Protein AF-A0A2H6HCL7-F1 (afdb_monomer)

Secondary structure (DSSP, 8-state):
-EEEESTTTT--HHHHHHHHHHHHHHHHTT--EEEE-S-HHHHTTT-SEEEEEETTEEEEEEEHHHHHH-STT-EEEEEEE-GGGHHHHHHHHHH-TTEEEEEEETTEEEEEESS-HHHHHHHHHHHHHTT--EEEEEEEPPPHHHHHHHHHHHH--S--

Foldseek 3Di:
DEEEEQVCPPPDPVVLVVVLVVLVVCVVVVDDYHYDDPDLVSCVSNDQKDFDDDPNDTLDIDGPVCLQPVVAFKWKKKWFAPQVCQVVVQVVQVPDPQWDDWDDDRRIIITIGHDDVVVLVVVVVVCVVVVTGTPDIDTDGDRPVNSVCVSVVVVPPDDD

Solvent-accessible surface area (backbone atoms only — not comparable to full-atom values): 9472 Å² total; per-residue (Å²): 119,48,80,39,77,46,76,59,67,94,51,54,75,69,55,42,54,51,51,42,54,51,53,51,51,44,39,75,73,73,44,55,71,46,76,49,66,96,50,55,78,73,44,62,89,63,53,69,59,49,71,44,73,53,99,91,37,78,78,44,75,44,39,50,65,53,55,50,60,64,65,71,65,60,48,39,36,40,32,32,35,47,69,92,42,35,67,63,48,52,56,54,48,69,68,36,89,50,39,72,56,78,46,78,58,84,39,32,39,42,33,28,30,54,72,57,71,68,52,55,50,51,52,53,51,51,41,54,74,68,69,50,64,69,76,42,82,42,78,53,74,66,50,68,57,57,49,49,51,56,55,54,62,66,68,63,81,78,87,132

Mean predicted aligned error: 9.1 Å

Sequence (160 aa):
MFILDEPASGLNPRARVHLRELVAELNRMGRTIVISSHILSELEGMCSHLAVIDHGKVVVEGTVDELRNGAVGHRTVRVRVHETAVETTELWLRDQPEVGSVTVERDVCDFKFAGDDTVGAELLRRAIGADIPVFEWTLQGQSLESIFMSLTVGAGGDEL

Nearest PDB structures (foldseek):
  7lkp-assembly1_A  TM=8.491E-01  e=3.519E-08  Homo sapiens
  7osf-assembly1_B  TM=7.101E-01  e=6.644E-08  Stutzerimonas stutzeri ATCC 14405 = CCUG 16156
  7e7o-assembly1_A  TM=7.616E-01  e=1.594E-06  Homo sapiens
  7w02-assembly1_A  TM=6.121E-01  e=1.496E-06  Homo sapiens
  8ee6-assembly1_A  TM=4.999E-01  e=3.254E-07  Homo sapiens

Structure (mmCIF, N/CA/C/O backbone):
data_AF-A0A2H6HCL7-F1
#
_entry.id   AF-A0A2H6HCL7-F1
#
loop_
_atom_site.group_PDB
_atom_site.id
_atom_site.type_symbol
_atom_site.label_atom_id
_atom_site.label_alt_id
_atom_site.label_comp_id
_atom_site.label_asym_id
_atom_site.label_entity_id
_atom_site.label_seq_id
_atom_site.pdbx_PDB_ins_code
_atom_site.Cartn_x
_atom_site.Cartn_y
_atom_site.Cartn_z
_atom_site.occupancy
_atom_site.B_iso_or_equiv
_atom_site.auth_seq_id
_atom_site.auth_comp_id
_atom_site.auth_asym_id
_atom_site.auth_atom_id
_atom_site.pdbx_PDB_model_num
ATOM 1 N N . MET A 1 1 ? -18.232 -2.073 23.449 1.00 88.88 1 MET A N 1
ATOM 2 C CA . MET A 1 1 ? -17.715 -1.095 22.478 1.00 88.88 1 MET A CA 1
ATOM 3 C C . MET A 1 1 ? -16.640 -0.295 23.182 1.00 88.88 1 MET A C 1
ATOM 5 O O . MET A 1 1 ? -16.874 0.097 24.318 1.00 88.88 1 MET A O 1
ATOM 9 N N . PHE A 1 2 ? -15.480 -0.130 22.556 1.00 91.94 2 PHE A N 1
ATOM 10 C CA . PHE A 1 2 ? -14.385 0.700 23.060 1.00 91.94 2 PHE A CA 1
ATOM 11 C C . PHE A 1 2 ? -14.272 1.953 22.193 1.00 91.94 2 PHE A C 1
ATOM 13 O O . PHE A 1 2 ? -14.463 1.862 20.982 1.00 91.94 2 PHE A O 1
ATOM 20 N N . ILE A 1 3 ? -13.981 3.098 22.806 1.00 93.44 3 ILE A N 1
ATOM 21 C CA . ILE A 1 3 ? -13.694 4.356 22.111 1.00 93.44 3 ILE A CA 1
ATOM 22 C C . ILE A 1 3 ? -12.338 4.819 22.627 1.00 93.44 3 ILE A C 1
ATOM 24 O O . ILE A 1 3 ? -12.160 4.949 23.839 1.00 93.44 3 ILE A O 1
ATOM 28 N N . LEU A 1 4 ? -11.385 4.980 21.721 1.00 92.50 4 LEU A N 1
ATOM 29 C CA . LEU A 1 4 ? -10.011 5.341 22.020 1.00 92.50 4 LEU A CA 1
ATOM 30 C C . LEU A 1 4 ? -9.710 6.671 21.339 1.00 92.50 4 LEU A C 1
ATOM 32 O O . LEU A 1 4 ? -9.724 6.740 20.111 1.00 92.50 4 LEU A O 1
ATOM 36 N N . ASP A 1 5 ? -9.448 7.695 22.145 1.00 92.12 5 ASP A N 1
ATOM 37 C CA . ASP A 1 5 ? -9.077 9.011 21.641 1.00 92.12 5 ASP A CA 1
ATOM 38 C C . ASP A 1 5 ? -7.559 9.150 21.598 1.00 92.12 5 ASP A C 1
ATOM 40 O O . ASP A 1 5 ? -6.909 9.094 22.642 1.00 92.12 5 ASP A O 1
ATOM 44 N N . GLU A 1 6 ? -6.998 9.244 20.391 1.00 91.00 6 GLU A N 1
ATOM 45 C CA . GLU A 1 6 ? -5.557 9.396 20.148 1.00 91.00 6 GLU A CA 1
ATOM 46 C C . GLU A 1 6 ? -4.673 8.364 20.900 1.00 91.00 6 GLU A C 1
ATOM 48 O O . GLU A 1 6 ? -3.662 8.727 21.512 1.00 91.00 6 GLU A O 1
ATOM 53 N N . PRO A 1 7 ? -4.994 7.049 20.885 1.00 89.56 7 PRO A N 1
ATOM 54 C CA . PRO A 1 7 ? -4.347 6.067 21.766 1.00 89.56 7 PRO A CA 1
ATOM 55 C C . PRO A 1 7 ? -2.879 5.783 21.430 1.00 89.56 7 PRO A C 1
ATOM 57 O O . PRO A 1 7 ? -2.157 5.228 22.259 1.00 89.56 7 PRO A O 1
ATOM 60 N N . ALA A 1 8 ? -2.443 6.113 20.212 1.00 87.00 8 ALA A N 1
ATOM 61 C CA . ALA A 1 8 ? -1.063 5.953 19.764 1.00 87.00 8 ALA A CA 1
ATOM 62 C C . ALA A 1 8 ? -0.193 7.196 20.036 1.00 87.00 8 ALA A C 1
ATOM 64 O O . ALA A 1 8 ? 1.034 7.129 19.896 1.00 87.00 8 ALA A O 1
ATOM 65 N N . SER A 1 9 ? -0.799 8.303 20.482 1.00 87.75 9 SER A N 1
ATOM 66 C CA . SER A 1 9 ? -0.095 9.555 20.742 1.00 87.75 9 SER A CA 1
ATOM 67 C C . SER A 1 9 ? 0.956 9.389 21.842 1.00 87.75 9 SER A C 1
ATOM 69 O O . SER A 1 9 ? 0.707 8.831 22.911 1.00 87.75 9 SER A O 1
ATOM 71 N N . GLY A 1 10 ? 2.182 9.836 21.562 1.00 84.94 10 GLY A N 1
ATOM 72 C CA . GLY A 1 10 ? 3.315 9.711 22.483 1.00 84.94 10 GLY A CA 1
ATOM 73 C C . GLY A 1 10 ? 3.874 8.289 22.640 1.00 84.94 10 GLY A C 1
ATOM 74 O O . GLY A 1 10 ? 4.840 8.098 23.383 1.00 84.94 10 GLY A O 1
ATOM 75 N N . LEU A 1 11 ? 3.334 7.287 21.933 1.00 89.44 11 LEU A N 1
ATOM 76 C CA . LEU A 1 11 ? 3.876 5.932 21.957 1.00 89.44 11 LEU A CA 1
ATOM 77 C C . LEU A 1 11 ? 5.137 5.814 21.095 1.00 89.44 11 LEU A C 1
ATOM 79 O O . LEU A 1 11 ? 5.200 6.237 19.933 1.00 89.44 11 LEU A O 1
ATOM 83 N N . ASN A 1 12 ? 6.144 5.140 21.652 1.00 91.69 12 ASN A N 1
ATOM 84 C CA . ASN A 1 12 ? 7.301 4.696 20.882 1.00 91.69 12 ASN A CA 1
ATOM 85 C C . ASN A 1 12 ? 6.898 3.595 19.869 1.00 91.69 12 ASN A C 1
ATOM 87 O O . ASN A 1 12 ? 5.841 2.975 20.028 1.00 91.69 12 ASN A O 1
ATOM 91 N N . PRO A 1 13 ? 7.730 3.301 18.849 1.00 86.81 13 PRO A N 1
ATOM 92 C CA . PRO A 1 13 ? 7.375 2.346 17.794 1.00 86.81 13 PRO A CA 1
ATOM 93 C C . PRO A 1 13 ? 6.944 0.965 18.309 1.00 86.81 13 PRO A C 1
ATOM 95 O O . PRO A 1 13 ? 5.993 0.380 17.798 1.00 86.81 13 PRO A O 1
ATOM 98 N N . ARG A 1 14 ? 7.589 0.453 19.367 1.00 91.44 14 ARG A N 1
ATOM 99 C CA . ARG A 1 14 ? 7.268 -0.864 19.941 1.00 91.44 14 ARG A CA 1
ATOM 100 C C . ARG A 1 14 ? 5.901 -0.874 20.627 1.00 91.44 14 ARG A C 1
ATOM 102 O O . ARG A 1 14 ? 5.164 -1.847 20.501 1.00 91.44 14 ARG A O 1
ATOM 109 N N . ALA A 1 15 ? 5.557 0.198 21.337 1.00 91.38 15 ALA A N 1
ATOM 110 C CA . ALA A 1 15 ? 4.264 0.327 21.997 1.00 91.38 15 ALA A CA 1
ATOM 111 C C . ALA A 1 15 ? 3.108 0.457 20.989 1.00 91.38 15 ALA A C 1
ATOM 113 O O . ALA A 1 15 ? 2.048 -0.118 21.221 1.00 91.38 15 ALA A O 1
ATOM 114 N N . ARG A 1 16 ? 3.323 1.117 19.839 1.00 88.62 16 ARG A N 1
ATOM 115 C CA . ARG A 1 16 ? 2.321 1.170 18.755 1.00 88.62 16 ARG A CA 1
ATOM 116 C C . ARG A 1 16 ? 2.035 -0.206 18.159 1.00 88.62 16 ARG A C 1
ATOM 118 O O . ARG A 1 16 ? 0.876 -0.558 17.967 1.00 88.62 16 ARG A O 1
ATOM 125 N N . VAL A 1 17 ? 3.076 -1.014 17.932 1.00 89.12 17 VAL A N 1
ATOM 126 C CA . VAL A 1 17 ? 2.906 -2.404 17.470 1.00 89.12 17 VAL A CA 1
ATOM 127 C C . VAL A 1 17 ? 2.063 -3.204 18.463 1.00 89.12 17 VAL A C 1
ATOM 129 O O . VAL A 1 17 ? 1.125 -3.886 18.058 1.00 89.12 17 VAL A O 1
ATOM 132 N N . HIS A 1 18 ? 2.336 -3.064 19.761 1.00 91.44 18 HIS A N 1
ATOM 133 C CA . HIS A 1 18 ?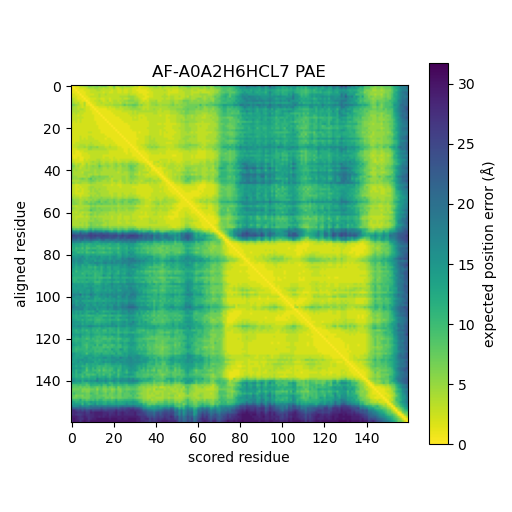 1.568 -3.762 20.789 1.00 91.44 18 HIS A CA 1
ATOM 134 C C . HIS A 1 18 ? 0.107 -3.290 20.869 1.00 91.44 18 HIS A C 1
ATOM 136 O O . HIS A 1 18 ? -0.805 -4.106 20.991 1.00 91.44 18 HIS A O 1
ATOM 142 N N . LEU A 1 19 ? -0.138 -1.981 20.739 1.00 91.44 19 LEU A N 1
ATOM 143 C CA . LEU A 1 19 ? -1.491 -1.430 20.659 1.00 91.44 19 LEU A CA 1
ATOM 144 C C . LEU A 1 19 ? -2.264 -2.023 19.470 1.00 91.44 19 LEU A C 1
ATOM 146 O O . LEU A 1 19 ? -3.416 -2.424 19.630 1.00 91.44 19 LEU A O 1
ATOM 150 N N . ARG A 1 20 ? -1.628 -2.136 18.297 1.00 89.75 20 ARG A N 1
ATOM 151 C CA . ARG A 1 20 ? -2.227 -2.776 17.116 1.00 89.75 20 ARG A CA 1
ATOM 152 C C . ARG A 1 20 ? -2.605 -4.231 17.378 1.00 89.75 20 ARG A C 1
ATOM 154 O O . ARG A 1 20 ? -3.701 -4.647 17.012 1.00 89.75 20 ARG A O 1
ATOM 161 N N . GLU A 1 21 ? -1.720 -5.001 18.003 1.00 91.88 21 GLU A N 1
ATOM 162 C CA . GLU A 1 21 ? -1.991 -6.400 18.357 1.00 91.88 21 GLU A CA 1
ATOM 163 C C . GLU A 1 21 ? -3.193 -6.521 19.301 1.00 91.88 21 GLU A C 1
ATOM 165 O O . GLU A 1 21 ? -4.076 -7.346 19.061 1.00 91.88 21 GLU A O 1
ATOM 170 N N . LEU A 1 22 ? -3.267 -5.653 20.314 1.00 92.38 22 LEU A N 1
ATOM 171 C CA . LEU A 1 22 ? -4.373 -5.612 21.268 1.00 92.38 22 LEU A CA 1
ATOM 172 C C . LEU A 1 22 ? -5.703 -5.274 20.580 1.00 92.38 22 LEU A C 1
ATOM 174 O O . LEU A 1 22 ? -6.711 -5.942 20.807 1.00 92.38 22 LEU A O 1
ATOM 178 N N . VAL A 1 23 ? -5.715 -4.256 19.714 1.00 92.12 23 VAL A N 1
ATOM 179 C CA . VAL A 1 23 ? -6.905 -3.869 18.939 1.00 92.12 23 VAL A CA 1
ATOM 180 C C . VAL A 1 23 ? -7.364 -5.021 18.043 1.00 92.12 23 VAL A C 1
ATOM 182 O O . VAL A 1 23 ? -8.554 -5.342 18.022 1.00 92.12 23 VAL A O 1
ATOM 185 N N . ALA A 1 24 ? -6.433 -5.694 17.363 1.00 90.31 24 ALA A N 1
ATOM 186 C CA . ALA A 1 24 ? -6.739 -6.851 16.528 1.00 90.31 24 ALA A CA 1
ATOM 187 C C . ALA A 1 24 ? -7.305 -8.026 17.346 1.00 90.31 24 ALA A C 1
ATOM 189 O O . ALA A 1 24 ? -8.250 -8.687 16.915 1.00 90.31 24 ALA A O 1
ATOM 190 N N . GLU A 1 25 ? -6.767 -8.291 18.538 1.00 93.12 25 GLU A N 1
ATOM 191 C CA . GLU A 1 25 ? -7.277 -9.335 19.429 1.00 93.12 25 GLU A CA 1
ATOM 192 C C . GLU A 1 25 ? -8.692 -9.029 19.927 1.00 93.12 25 GLU A C 1
ATOM 194 O O . GLU A 1 25 ? -9.581 -9.874 19.810 1.00 93.12 25 GLU A O 1
ATOM 199 N N . LEU A 1 26 ? -8.932 -7.804 20.395 1.00 92.25 26 LEU A N 1
ATOM 200 C CA . LEU A 1 26 ? -10.257 -7.359 20.822 1.00 92.25 26 LEU A CA 1
ATOM 201 C C . LEU A 1 26 ? -11.275 -7.457 19.677 1.00 92.25 26 LEU A C 1
ATOM 203 O O . LEU A 1 26 ? -12.402 -7.910 19.895 1.00 92.25 26 LEU A O 1
ATOM 207 N N . ASN A 1 27 ? -10.879 -7.091 18.456 1.00 91.44 27 ASN A N 1
ATOM 208 C CA . ASN A 1 27 ? -11.724 -7.235 17.275 1.00 91.44 27 ASN A CA 1
ATOM 209 C C . ASN A 1 27 ? -12.078 -8.711 17.005 1.00 91.44 27 ASN A C 1
ATOM 211 O O . ASN A 1 27 ? -13.258 -9.026 16.854 1.00 91.44 27 ASN A O 1
ATOM 215 N N . ARG A 1 28 ? -11.098 -9.631 17.062 1.00 92.94 28 ARG A N 1
ATOM 216 C CA . ARG A 1 28 ? -11.329 -11.088 16.927 1.00 92.94 28 ARG A CA 1
ATOM 217 C C . ARG A 1 28 ? -12.272 -11.653 17.991 1.00 92.94 28 ARG A C 1
ATOM 219 O O . ARG A 1 28 ? -12.971 -12.625 17.728 1.00 92.94 28 ARG A O 1
ATOM 226 N N . MET A 1 29 ? -12.329 -11.042 19.173 1.00 95.38 29 MET A N 1
ATOM 227 C CA . MET A 1 29 ? -13.291 -11.384 20.229 1.00 95.38 29 MET A CA 1
ATOM 228 C C . MET A 1 29 ? -14.700 -10.802 19.986 1.00 95.38 29 MET A C 1
ATOM 230 O O . MET A 1 29 ? -15.553 -10.864 20.874 1.00 95.38 29 MET A O 1
ATOM 234 N N . GLY A 1 30 ? -14.954 -10.197 18.822 1.00 94.25 30 GLY A N 1
ATOM 235 C CA . GLY A 1 30 ? -16.237 -9.594 18.458 1.00 94.25 30 GLY A CA 1
ATOM 236 C C . GLY A 1 30 ? -16.474 -8.217 19.080 1.00 94.25 30 GLY A C 1
ATOM 237 O O . GLY A 1 30 ? -17.623 -7.802 19.242 1.00 94.25 30 GLY A O 1
ATOM 238 N N . ARG A 1 31 ? -15.418 -7.500 19.493 1.00 95.12 31 ARG A N 1
ATOM 239 C CA . ARG A 1 31 ? -15.552 -6.148 20.057 1.00 95.12 31 ARG A CA 1
ATOM 240 C C . ARG A 1 31 ? -15.460 -5.089 18.962 1.00 95.12 31 ARG A C 1
ATOM 242 O O . ARG A 1 31 ? -14.476 -5.018 18.235 1.00 95.12 31 ARG A O 1
ATOM 249 N N . THR A 1 32 ? -16.446 -4.195 18.921 1.00 93.94 32 THR A N 1
ATOM 250 C CA . THR A 1 32 ? -16.364 -2.942 18.155 1.00 93.94 32 THR A CA 1
ATOM 251 C C . THR A 1 32 ? -15.475 -1.938 18.881 1.00 93.94 32 THR A C 1
ATOM 253 O O . THR A 1 32 ? -15.667 -1.692 20.081 1.00 93.94 32 THR A O 1
ATOM 256 N N . ILE A 1 33 ? -14.526 -1.360 18.150 1.00 94.25 33 ILE A N 1
ATOM 257 C CA . ILE A 1 33 ? -13.527 -0.410 18.642 1.00 94.25 33 ILE A CA 1
ATOM 258 C C . ILE A 1 33 ? -13.550 0.789 17.694 1.00 94.25 33 ILE A C 1
ATOM 260 O O . ILE A 1 33 ? -13.446 0.608 16.484 1.00 94.25 33 ILE A O 1
ATOM 264 N N . VAL A 1 34 ? -13.707 1.989 18.242 1.00 93.81 34 VAL A N 1
ATOM 265 C CA . VAL A 1 34 ? -13.607 3.258 17.513 1.00 93.81 34 VAL A CA 1
ATOM 266 C C . VAL A 1 34 ? -12.317 3.933 17.946 1.00 93.81 34 VAL A C 1
ATOM 268 O O . VAL A 1 34 ? -12.069 4.049 19.146 1.00 93.81 34 VAL A O 1
ATOM 271 N N . ILE A 1 35 ? -11.497 4.341 16.982 1.00 92.62 35 ILE A N 1
ATOM 272 C CA . ILE A 1 35 ? -10.212 5.001 17.218 1.00 92.62 35 ILE A CA 1
ATOM 273 C C . ILE A 1 35 ? -10.231 6.332 16.473 1.00 92.62 35 ILE A C 1
ATOM 275 O O . ILE A 1 35 ? -10.454 6.333 15.264 1.00 92.62 35 ILE A O 1
ATOM 279 N N . SER A 1 36 ? -10.000 7.441 17.175 1.00 91.50 36 SER A N 1
ATOM 280 C CA . SER A 1 36 ? -9.641 8.719 16.549 1.00 91.50 36 SER A CA 1
ATOM 281 C C . SER A 1 36 ? -8.122 8.854 16.497 1.00 91.50 36 SER A C 1
ATOM 283 O O . SER A 1 36 ? -7.419 8.541 17.458 1.00 91.50 36 SER A O 1
ATOM 285 N N . SER A 1 37 ? -7.624 9.297 15.347 1.00 88.81 37 SER A N 1
ATOM 286 C CA . SER A 1 37 ? -6.246 9.739 15.155 1.00 88.81 37 SER A CA 1
ATOM 287 C C . SER A 1 37 ? -6.227 10.786 14.047 1.00 88.81 37 SER A C 1
ATOM 289 O O . SER A 1 37 ? -6.953 10.666 13.058 1.00 88.81 37 SER A O 1
ATOM 291 N N . HIS A 1 38 ? -5.380 11.794 14.199 1.00 85.25 38 HIS A N 1
ATOM 292 C CA . HIS A 1 38 ? -5.0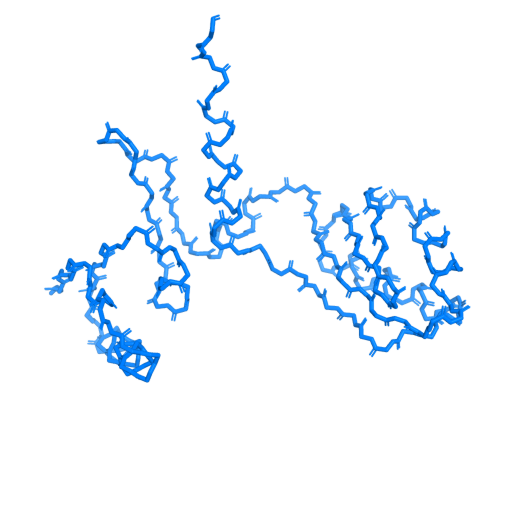28 12.738 13.137 1.00 85.25 38 HIS A CA 1
ATOM 293 C C . HIS A 1 38 ? -3.880 12.228 12.244 1.00 85.25 38 HIS A C 1
ATOM 295 O O . HIS A 1 38 ? -3.504 12.896 11.280 1.00 85.25 38 HIS A O 1
ATOM 301 N N . ILE A 1 39 ? -3.314 11.054 12.545 1.00 81.44 39 ILE A N 1
ATOM 302 C CA . ILE A 1 39 ? -2.201 10.438 11.819 1.00 81.44 39 ILE A CA 1
ATOM 303 C C . ILE A 1 39 ? -2.694 9.145 11.158 1.00 81.44 39 ILE A C 1
ATOM 305 O O . ILE A 1 39 ? -2.732 8.080 11.772 1.00 81.44 39 ILE A O 1
ATOM 309 N N . LEU A 1 40 ? -3.042 9.218 9.871 1.00 79.00 40 LEU A N 1
ATOM 310 C CA . LEU A 1 40 ? -3.602 8.080 9.124 1.00 79.00 40 LEU A CA 1
ATOM 311 C C . LEU A 1 40 ? -2.691 6.839 9.120 1.00 79.00 40 LEU A C 1
ATOM 313 O O . LEU A 1 40 ? -3.195 5.720 9.208 1.00 79.00 40 LEU A O 1
ATOM 317 N N . SER A 1 41 ? -1.370 7.027 9.129 1.00 75.88 41 SER A N 1
ATOM 318 C CA . SER A 1 41 ? -0.398 5.921 9.103 1.00 75.88 41 SER A CA 1
ATOM 319 C C . SER A 1 41 ? -0.423 5.087 10.379 1.00 75.88 41 SER A C 1
ATOM 321 O O . SER A 1 41 ? 0.021 3.942 10.381 1.00 75.88 41 SER A O 1
ATOM 323 N N . GLU A 1 42 ? -0.979 5.625 11.467 1.00 77.81 42 GLU A N 1
ATOM 324 C CA . GLU A 1 42 ? -1.225 4.872 12.696 1.00 77.81 42 GLU A CA 1
ATOM 325 C C . GLU A 1 42 ? -2.468 3.990 12.590 1.00 77.81 42 GLU A C 1
ATOM 327 O O . GLU A 1 42 ? -2.525 2.931 13.210 1.00 77.81 42 GLU A O 1
ATOM 332 N N . LEU A 1 43 ? -3.456 4.407 11.795 1.00 81.38 43 LEU A N 1
ATOM 333 C CA . LEU A 1 43 ? -4.674 3.639 11.538 1.00 81.38 43 LEU A CA 1
ATOM 334 C C . LEU A 1 43 ? -4.446 2.546 10.486 1.00 81.38 43 LEU A C 1
ATOM 336 O O . LEU A 1 43 ? -5.176 1.547 10.443 1.00 81.38 43 LEU A O 1
ATOM 340 N N . GLU A 1 44 ? -3.420 2.708 9.651 1.00 76.12 44 GLU A N 1
ATOM 341 C CA . GLU A 1 44 ? -3.072 1.762 8.603 1.00 76.12 44 GLU A CA 1
ATOM 342 C C . GLU A 1 44 ? -2.702 0.386 9.195 1.00 76.12 44 GLU A C 1
ATOM 344 O O . GLU A 1 44 ? -1.727 0.197 9.923 1.00 76.12 44 GLU A O 1
ATOM 349 N N . GLY A 1 45 ? -3.537 -0.616 8.907 1.00 77.06 45 GLY A N 1
ATOM 350 C CA . GLY A 1 45 ? -3.400 -1.969 9.454 1.00 77.06 45 GLY A CA 1
ATOM 351 C C . GLY A 1 45 ? -3.999 -2.180 10.853 1.00 77.06 45 GLY A C 1
ATOM 352 O O . GLY A 1 45 ? -3.852 -3.274 11.397 1.00 77.06 45 GLY A O 1
ATOM 353 N N . MET A 1 46 ? -4.673 -1.179 11.430 1.00 83.00 46 MET A N 1
ATOM 354 C CA . MET A 1 46 ? -5.475 -1.305 12.661 1.00 83.00 46 MET A CA 1
ATOM 355 C C . MET A 1 46 ? -6.985 -1.268 12.393 1.00 83.00 46 MET A C 1
ATOM 357 O O . MET A 1 46 ? -7.761 -1.848 13.155 1.00 83.00 46 MET A O 1
ATOM 361 N N . CYS A 1 47 ? -7.403 -0.592 11.323 1.00 86.62 47 CYS A N 1
ATOM 362 C CA . CYS A 1 47 ? -8.805 -0.316 11.027 1.00 86.62 47 CYS A CA 1
ATOM 363 C C . CYS A 1 47 ? -9.331 -1.169 9.866 1.00 86.62 47 CYS A C 1
ATOM 365 O O . CYS A 1 47 ? -8.630 -1.406 8.888 1.00 86.62 47 CYS A O 1
ATOM 367 N N . SER A 1 48 ? -10.592 -1.602 9.961 1.00 88.81 48 SER A N 1
ATOM 368 C CA . SER A 1 48 ? -11.330 -2.214 8.844 1.00 88.81 48 SER A CA 1
ATOM 369 C C . SER A 1 48 ? -12.173 -1.197 8.071 1.00 88.81 48 SER A C 1
ATOM 371 O O . SER A 1 48 ? -12.411 -1.366 6.879 1.00 88.81 48 SER A O 1
ATOM 373 N N . HIS A 1 49 ? -12.605 -0.137 8.755 1.00 90.69 49 HIS A N 1
ATOM 374 C CA . HIS A 1 49 ? -13.383 0.973 8.217 1.00 90.69 49 HIS A CA 1
ATOM 375 C C . HIS A 1 49 ? -12.718 2.283 8.620 1.00 90.69 49 HIS A C 1
ATOM 377 O O . HIS A 1 49 ? -12.133 2.373 9.702 1.00 90.69 49 HIS A O 1
ATOM 383 N N . LEU A 1 50 ? -12.828 3.284 7.758 1.00 89.06 50 LEU A N 1
ATOM 384 C CA . LEU A 1 50 ? -12.299 4.621 7.971 1.00 89.06 50 LEU A CA 1
ATOM 385 C C . LEU A 1 50 ? -13.413 5.634 7.708 1.00 89.06 50 LEU A C 1
ATOM 387 O O . LEU A 1 50 ? -14.173 5.491 6.753 1.00 89.06 50 LEU A O 1
ATOM 391 N N . ALA A 1 51 ? -13.477 6.660 8.550 1.00 89.38 51 ALA A N 1
ATOM 392 C CA . ALA A 1 51 ? -14.274 7.851 8.312 1.00 89.38 51 ALA A CA 1
ATOM 393 C C . ALA A 1 51 ? -13.383 9.078 8.513 1.00 89.38 51 ALA A C 1
ATOM 395 O O . ALA A 1 51 ? -12.683 9.182 9.521 1.00 89.38 51 ALA A O 1
ATOM 396 N N . VAL A 1 52 ? -13.405 9.992 7.551 1.00 85.94 52 VAL A N 1
ATOM 397 C CA . VAL A 1 52 ? -12.682 11.261 7.601 1.00 85.94 52 VAL A CA 1
ATOM 398 C C . VAL A 1 52 ? -13.686 12.357 7.908 1.00 85.94 52 VAL A C 1
ATOM 400 O O . VAL A 1 52 ? -14.698 12.493 7.217 1.00 85.94 52 VAL A O 1
ATOM 403 N N . ILE A 1 53 ? -13.393 13.140 8.941 1.00 87.88 53 ILE A N 1
ATOM 404 C CA . ILE A 1 53 ? -14.220 14.266 9.364 1.00 87.88 53 ILE A CA 1
ATOM 405 C C . ILE A 1 53 ? -13.452 15.553 9.090 1.00 87.88 53 ILE A C 1
ATOM 407 O O . ILE A 1 53 ? -12.333 15.713 9.570 1.00 87.88 53 ILE A O 1
ATOM 411 N N . ASP A 1 54 ? -14.081 16.471 8.364 1.00 83.00 54 ASP A N 1
ATOM 412 C CA . ASP A 1 54 ? -13.576 17.818 8.119 1.00 83.00 54 ASP A CA 1
ATOM 413 C C . ASP A 1 54 ? -14.677 18.848 8.408 1.00 83.00 54 ASP A C 1
ATOM 415 O O . ASP A 1 54 ? -15.851 18.624 8.105 1.00 83.00 54 ASP A O 1
ATOM 419 N N . HIS A 1 55 ? -14.327 19.941 9.090 1.00 88.69 55 HIS A N 1
ATOM 420 C CA . HIS A 1 55 ? -15.267 20.977 9.548 1.00 88.69 55 HIS A CA 1
ATOM 421 C C . HIS A 1 55 ? -16.580 20.441 10.173 1.00 88.69 55 HIS A C 1
ATOM 423 O O . HIS A 1 55 ? -17.666 20.995 9.983 1.00 88.69 55 HIS A O 1
ATOM 429 N N . GLY A 1 56 ? -16.492 19.346 10.939 1.00 88.88 56 GLY A N 1
ATOM 430 C CA . GLY A 1 56 ? -17.636 18.721 11.616 1.00 88.88 56 GLY A CA 1
ATOM 431 C C . GLY A 1 56 ? -18.560 17.896 10.710 1.00 88.88 56 GLY A C 1
ATOM 432 O O . GLY A 1 56 ? -19.648 17.519 11.145 1.00 88.88 56 GLY A O 1
ATOM 433 N N . LYS A 1 57 ? -18.154 17.605 9.470 1.00 87.44 57 LYS A N 1
ATOM 434 C CA . LYS A 1 57 ? -18.887 16.763 8.517 1.00 87.44 57 LYS A CA 1
ATOM 435 C C . LYS A 1 57 ? -18.038 15.567 8.102 1.00 87.44 57 LYS A C 1
ATOM 437 O O . LYS A 1 57 ? -16.830 15.689 7.939 1.00 87.44 57 LYS A O 1
ATOM 442 N N . VAL A 1 58 ? -18.678 14.416 7.907 1.00 89.12 58 VAL A N 1
ATOM 443 C CA . VAL A 1 58 ? -18.020 13.257 7.291 1.00 89.12 58 VAL A CA 1
ATOM 444 C C . VAL A 1 58 ? -17.842 13.560 5.806 1.00 89.12 58 VAL A C 1
ATOM 446 O O . VAL A 1 58 ? -18.827 13.770 5.101 1.00 89.12 58 VAL A O 1
ATOM 449 N N . VAL A 1 59 ? -16.592 13.621 5.351 1.00 85.94 59 VAL A N 1
ATOM 450 C CA . VAL A 1 59 ? -16.248 13.869 3.941 1.00 85.94 59 VAL A CA 1
ATOM 451 C C . VAL A 1 59 ? -15.972 12.575 3.181 1.00 85.94 59 VAL A C 1
ATOM 453 O O . VAL A 1 59 ? -16.149 12.523 1.969 1.00 85.94 59 VAL A O 1
ATOM 456 N N . VAL A 1 60 ? -15.560 11.523 3.891 1.00 82.62 60 VAL A N 1
ATOM 457 C CA . VAL A 1 60 ? -15.241 10.205 3.330 1.00 82.62 60 VAL A CA 1
ATOM 458 C C . VAL A 1 60 ? -15.600 9.148 4.364 1.00 82.62 60 VAL A C 1
ATOM 460 O O . VAL A 1 60 ? -15.218 9.289 5.523 1.00 82.62 60 VAL A O 1
ATOM 463 N N . GLU A 1 61 ? -16.281 8.080 3.957 1.00 88.50 61 GLU A N 1
ATOM 464 C CA . GLU A 1 61 ? -16.466 6.882 4.778 1.00 88.50 61 GLU A CA 1
ATOM 465 C C . GLU A 1 61 ? -16.453 5.618 3.918 1.00 88.50 61 GLU A C 1
ATOM 467 O O . GLU A 1 61 ? -16.873 5.642 2.761 1.00 88.50 61 GLU A O 1
ATOM 472 N N . GLY A 1 62 ? -15.964 4.516 4.479 1.00 87.94 62 GLY A N 1
ATOM 473 C CA . GLY A 1 62 ? -15.973 3.216 3.815 1.00 87.94 62 GLY A CA 1
ATOM 474 C C . GLY A 1 62 ? -15.017 2.224 4.459 1.00 87.94 62 GLY A C 1
ATOM 475 O O . GLY A 1 62 ? -14.343 2.522 5.451 1.00 87.94 62 GLY A O 1
ATOM 476 N N . THR A 1 63 ? -14.941 1.024 3.893 1.00 88.69 63 THR A N 1
ATOM 477 C CA . THR A 1 63 ? -13.876 0.081 4.246 1.00 88.69 63 THR A CA 1
ATOM 478 C C . THR A 1 63 ? -12.527 0.588 3.740 1.00 88.69 63 THR A C 1
ATOM 480 O O . THR A 1 63 ? -12.439 1.296 2.737 1.00 88.69 63 THR A O 1
ATOM 483 N N . VAL A 1 64 ? -11.442 0.202 4.413 1.00 83.38 64 VAL A N 1
ATOM 484 C CA . VAL A 1 64 ? -10.082 0.554 3.964 1.00 83.38 64 VAL A CA 1
ATOM 485 C C . VAL A 1 64 ? -9.828 0.070 2.530 1.00 83.38 64 VAL A C 1
ATOM 487 O O . VAL A 1 64 ? -9.212 0.784 1.741 1.00 83.38 64 VAL A O 1
ATOM 490 N N . ASP A 1 65 ? -10.351 -1.102 2.171 1.00 79.75 65 ASP A N 1
ATOM 491 C CA . ASP A 1 65 ? -10.208 -1.662 0.827 1.00 79.75 65 ASP A CA 1
ATOM 492 C C . ASP A 1 65 ? -11.022 -0.885 -0.218 1.00 79.75 65 ASP A C 1
ATOM 494 O O . ASP A 1 65 ? -10.510 -0.603 -1.301 1.00 79.75 65 ASP A O 1
ATOM 498 N N . GLU A 1 66 ? -12.259 -0.484 0.088 1.00 78.69 66 GLU A N 1
ATOM 499 C CA . GLU A 1 66 ? -13.063 0.367 -0.803 1.00 78.69 66 GLU A CA 1
ATOM 500 C C . GLU A 1 66 ? -12.396 1.716 -1.041 1.00 78.69 66 GLU A C 1
ATOM 502 O O . GLU A 1 66 ? -12.336 2.165 -2.179 1.00 78.69 66 GLU A O 1
ATOM 507 N N . LEU A 1 67 ? -11.850 2.348 -0.001 1.00 78.00 67 LEU A N 1
ATOM 508 C CA . LEU A 1 67 ? -11.190 3.646 -0.144 1.00 78.00 67 LEU A CA 1
ATOM 509 C C . LEU A 1 67 ? -9.889 3.540 -0.950 1.00 78.00 67 LEU A C 1
ATOM 511 O O . LEU A 1 67 ? -9.589 4.428 -1.745 1.00 78.00 67 LEU A O 1
ATOM 515 N N . ARG A 1 68 ? -9.150 2.432 -0.810 1.00 74.56 68 ARG A N 1
ATOM 516 C CA . ARG A 1 68 ? -7.949 2.147 -1.614 1.00 74.56 68 ARG A CA 1
ATOM 517 C C . ARG A 1 68 ? -8.253 1.856 -3.078 1.00 74.56 68 ARG A C 1
ATOM 519 O O . ARG A 1 68 ? -7.484 2.255 -3.948 1.00 74.56 68 ARG A O 1
ATOM 526 N N . ASN A 1 69 ? -9.362 1.175 -3.349 1.00 68.06 69 ASN A N 1
ATOM 527 C CA . ASN A 1 69 ? -9.766 0.794 -4.703 1.00 68.06 69 A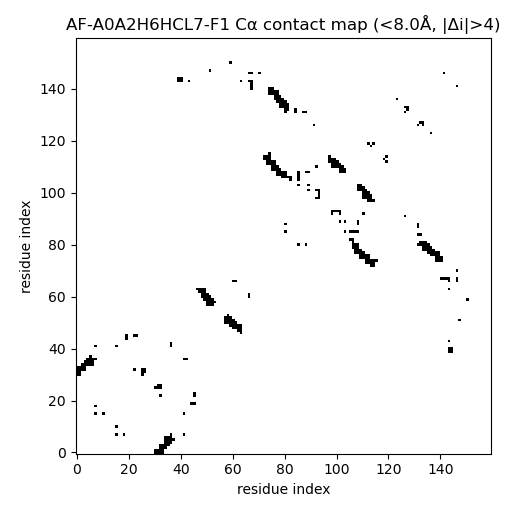SN A CA 1
ATOM 528 C C . ASN A 1 69 ? -10.628 1.863 -5.401 1.00 68.06 69 ASN A C 1
ATOM 530 O O . ASN A 1 69 ? -10.688 1.898 -6.628 1.00 68.06 69 ASN A O 1
ATOM 534 N N . GLY A 1 70 ? -11.292 2.727 -4.630 1.00 58.78 70 GLY A N 1
ATOM 535 C CA . GLY A 1 70 ? -12.222 3.762 -5.085 1.00 58.78 70 GLY A CA 1
ATOM 536 C C . GLY A 1 70 ? -11.555 4.956 -5.765 1.00 58.78 70 GLY A C 1
ATOM 537 O O . GLY A 1 70 ? -12.225 5.694 -6.485 1.00 58.78 70 GLY A O 1
ATOM 538 N N . ALA A 1 71 ? -10.233 5.106 -5.638 1.00 55.56 71 ALA A N 1
ATOM 539 C CA . ALA A 1 71 ? -9.427 5.979 -6.489 1.00 55.56 71 ALA A CA 1
ATOM 540 C C . ALA A 1 71 ? -9.248 5.343 -7.883 1.00 55.56 71 ALA A C 1
ATOM 542 O O . ALA A 1 71 ? -8.151 4.995 -8.326 1.00 55.56 71 ALA A O 1
ATOM 543 N N . VAL A 1 72 ? -10.378 5.126 -8.552 1.00 48.19 72 VAL A N 1
ATOM 544 C CA . VAL A 1 72 ? -10.483 4.476 -9.852 1.00 48.19 72 VAL A CA 1
ATOM 545 C C . VAL A 1 72 ? -9.829 5.364 -10.903 1.00 48.19 72 VAL A C 1
ATOM 547 O O . VAL A 1 72 ? -10.259 6.488 -11.149 1.00 48.19 72 VAL A O 1
ATOM 550 N N . GLY A 1 73 ? -8.798 4.837 -11.556 1.00 55.62 73 GLY A N 1
ATOM 551 C CA . GLY A 1 73 ? -8.306 5.387 -12.817 1.00 55.62 73 GLY A CA 1
ATOM 552 C C . GLY A 1 73 ? -6.881 4.977 -13.134 1.00 55.62 73 GLY A C 1
ATOM 553 O O . GLY A 1 73 ? -6.594 4.597 -14.265 1.00 55.62 73 GLY A O 1
ATOM 554 N N . HIS A 1 74 ? -5.996 4.991 -12.136 1.00 65.44 74 HIS A N 1
ATOM 555 C CA . HIS A 1 74 ? -4.570 4.792 -12.373 1.00 65.44 74 HIS A CA 1
ATOM 556 C C . HIS A 1 74 ? -3.901 4.052 -11.217 1.00 65.44 74 HIS A C 1
ATOM 558 O O . HIS A 1 74 ? -3.721 4.598 -10.127 1.00 65.44 74 HIS A O 1
ATOM 564 N N . ARG A 1 75 ? -3.511 2.804 -11.477 1.00 79.94 75 ARG A N 1
ATOM 565 C CA . ARG A 1 75 ? -2.677 2.004 -10.576 1.00 79.94 75 ARG A CA 1
ATOM 566 C C . ARG A 1 75 ? -1.218 2.353 -10.820 1.00 79.94 75 ARG A C 1
ATOM 568 O O . ARG A 1 75 ? -0.822 2.523 -11.970 1.00 79.94 75 ARG A O 1
ATOM 575 N N . THR A 1 76 ? -0.427 2.438 -9.758 1.00 86.81 76 THR A N 1
ATOM 576 C CA . THR A 1 76 ? 1.007 2.720 -9.867 1.00 86.81 76 THR A CA 1
ATOM 577 C C . THR A 1 76 ? 1.794 1.432 -9.676 1.00 86.81 76 THR A C 1
ATOM 579 O O . THR A 1 76 ? 1.557 0.692 -8.723 1.00 86.81 76 THR A O 1
ATOM 582 N N . VAL A 1 77 ? 2.746 1.164 -10.559 1.00 91.19 77 VAL A N 1
ATOM 583 C CA . VAL A 1 77 ? 3.719 0.081 -10.413 1.00 91.19 77 VAL A CA 1
ATOM 584 C C . VAL A 1 77 ? 5.093 0.697 -10.264 1.00 91.19 77 VAL A C 1
ATOM 586 O O . VAL A 1 77 ? 5.463 1.602 -11.009 1.00 91.19 77 VAL A O 1
ATOM 589 N N . ARG A 1 78 ? 5.844 0.157 -9.311 1.00 93.44 78 ARG A N 1
ATOM 590 C CA . ARG A 1 78 ? 7.273 0.379 -9.167 1.00 93.44 78 ARG A CA 1
ATOM 591 C C . ARG A 1 78 ? 8.025 -0.777 -9.796 1.00 93.44 78 ARG A C 1
ATOM 593 O O . ARG A 1 78 ? 7.841 -1.922 -9.380 1.00 93.44 78 ARG A O 1
ATOM 600 N N . VAL A 1 79 ? 8.891 -0.474 -10.752 1.00 95.19 79 VAL A N 1
ATOM 601 C CA . VAL A 1 79 ? 9.775 -1.455 -11.379 1.00 95.19 79 VAL A CA 1
ATOM 602 C C . VAL A 1 79 ? 11.208 -1.072 -11.104 1.00 95.19 79 VAL A C 1
ATOM 604 O O . VAL A 1 79 ? 11.629 0.035 -11.424 1.00 95.19 79 VAL A O 1
ATOM 607 N N . ARG A 1 80 ? 11.974 -1.997 -10.538 1.00 96.06 80 ARG A N 1
ATOM 608 C CA . ARG A 1 80 ? 13.421 -1.845 -10.413 1.00 96.06 80 ARG A CA 1
ATOM 609 C C . ARG A 1 80 ? 14.103 -2.680 -11.476 1.00 96.06 80 ARG A C 1
ATOM 611 O O . ARG A 1 80 ? 13.797 -3.865 -11.610 1.00 96.06 80 ARG A O 1
ATOM 618 N N . VAL A 1 81 ? 15.018 -2.072 -12.213 1.00 94.50 81 VAL A N 1
ATOM 619 C CA . VAL A 1 81 ? 15.784 -2.716 -13.286 1.00 94.50 81 VAL A CA 1
ATOM 620 C C . VAL A 1 81 ? 17.274 -2.511 -13.059 1.00 94.50 81 VAL A C 1
ATOM 622 O O . VAL A 1 81 ? 17.688 -1.756 -12.186 1.00 94.50 81 VAL A O 1
ATOM 625 N N . HIS A 1 82 ? 18.110 -3.197 -13.831 1.00 92.12 82 HIS A N 1
ATOM 626 C CA . HIS A 1 82 ? 19.539 -2.890 -13.843 1.00 92.12 82 HIS A CA 1
ATOM 627 C C . HIS A 1 82 ? 19.787 -1.468 -14.384 1.00 92.12 82 HIS A C 1
ATOM 629 O O . HIS A 1 82 ? 19.113 -1.053 -15.324 1.00 92.12 82 HIS A O 1
ATOM 635 N N . GLU A 1 83 ? 20.786 -0.749 -13.857 1.00 88.19 83 GLU A N 1
ATOM 636 C CA . GLU A 1 83 ? 21.085 0.653 -14.220 1.00 88.19 83 GLU A CA 1
ATOM 637 C C . GLU A 1 83 ? 21.241 0.856 -15.739 1.00 88.19 83 GLU A C 1
ATOM 639 O O . GLU A 1 83 ? 20.750 1.826 -16.308 1.00 88.19 83 GLU A O 1
ATOM 644 N N . THR A 1 84 ? 21.839 -0.116 -16.432 1.00 90.81 84 THR A N 1
ATOM 645 C CA . THR A 1 84 ? 22.027 -0.074 -17.893 1.00 90.81 84 THR A CA 1
ATOM 646 C C . THR A 1 84 ? 20.747 -0.254 -18.711 1.00 90.81 84 THR A C 1
ATOM 648 O O . THR A 1 84 ? 20.780 -0.073 -19.922 1.00 90.81 84 THR A O 1
ATOM 651 N N . ALA A 1 85 ? 19.648 -0.678 -18.091 1.00 92.19 85 ALA A N 1
ATOM 652 C CA . ALA A 1 85 ? 18.378 -0.940 -18.759 1.00 92.19 85 ALA A CA 1
ATOM 653 C C . ALA A 1 85 ? 17.314 0.120 -18.458 1.00 92.19 85 ALA A C 1
ATOM 655 O O . ALA A 1 85 ? 16.217 0.029 -19.002 1.00 92.19 85 ALA A O 1
ATOM 656 N N . VAL A 1 86 ? 17.615 1.110 -17.615 1.00 93.44 86 VAL A N 1
ATOM 657 C CA . VAL A 1 86 ? 16.664 2.142 -17.176 1.00 93.44 86 VAL A CA 1
ATOM 658 C C . VAL A 1 86 ? 16.086 2.908 -18.362 1.00 93.44 86 VAL A C 1
ATOM 660 O O . VAL A 1 86 ? 14.871 2.974 -18.504 1.00 93.44 86 VAL A O 1
ATOM 663 N N . GLU A 1 87 ? 16.942 3.410 -19.252 1.00 92.81 87 GLU A N 1
ATOM 664 C CA . GLU A 1 87 ? 16.515 4.190 -20.421 1.00 92.81 87 GLU A CA 1
ATOM 665 C C . GLU A 1 87 ? 15.655 3.349 -21.379 1.00 92.81 87 GLU A C 1
ATOM 667 O O . GLU A 1 87 ? 14.565 3.761 -21.773 1.00 92.81 87 GLU A O 1
ATOM 672 N N . THR A 1 88 ? 16.085 2.121 -21.685 1.00 93.31 88 THR A N 1
ATOM 673 C CA . THR A 1 88 ? 15.309 1.183 -22.513 1.00 93.31 88 THR A CA 1
ATOM 674 C C . THR A 1 88 ? 13.964 0.837 -21.873 1.00 93.31 88 THR A C 1
ATOM 676 O O . THR A 1 88 ? 12.956 0.742 -22.571 1.00 93.31 88 THR A O 1
ATOM 679 N N . THR A 1 89 ? 13.930 0.672 -20.548 1.00 93.81 89 THR A N 1
ATOM 680 C CA . THR A 1 89 ? 12.706 0.368 -19.793 1.00 93.81 89 THR A CA 1
ATOM 681 C C . THR A 1 89 ? 11.746 1.547 -19.816 1.00 93.81 89 THR A C 1
ATOM 683 O O . THR A 1 89 ? 10.560 1.356 -20.068 1.00 93.81 89 THR A O 1
ATOM 686 N N . GLU A 1 90 ? 12.242 2.766 -19.597 1.00 94.94 90 GLU A N 1
ATOM 687 C CA . GLU A 1 90 ? 11.434 3.981 -19.663 1.00 94.94 90 GLU A CA 1
ATOM 688 C C . GLU A 1 90 ? 10.801 4.146 -21.047 1.00 94.94 90 GLU A C 1
ATOM 690 O O . GLU A 1 90 ? 9.591 4.351 -21.151 1.00 94.94 90 GLU A O 1
ATOM 695 N N . LEU A 1 91 ? 11.603 4.020 -22.109 1.00 94.00 91 LEU A N 1
ATOM 696 C CA . LEU A 1 91 ? 11.123 4.119 -23.487 1.00 94.00 91 LEU A CA 1
ATOM 697 C C . LEU A 1 91 ? 10.064 3.056 -23.788 1.00 94.00 91 LEU A C 1
ATOM 699 O O . LEU A 1 91 ? 9.014 3.377 -24.339 1.00 94.00 91 LEU A O 1
ATOM 703 N N . TRP A 1 92 ? 10.309 1.810 -23.377 1.00 95.25 92 TRP A N 1
ATOM 704 C CA . TRP A 1 92 ? 9.362 0.715 -23.567 1.00 95.25 92 TRP A CA 1
ATOM 705 C C . TRP A 1 92 ? 8.047 0.936 -22.808 1.00 95.25 92 TRP A C 1
ATOM 707 O O . TRP A 1 92 ? 6.975 0.700 -23.365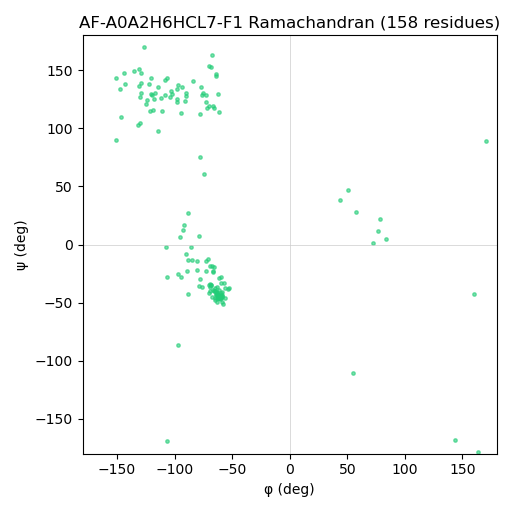 1.00 95.25 92 TRP A O 1
ATOM 717 N N . LEU A 1 93 ? 8.113 1.423 -21.562 1.00 94.44 93 LEU A N 1
ATOM 718 C CA . LEU A 1 93 ? 6.936 1.738 -20.748 1.00 94.44 93 LEU A CA 1
ATOM 719 C C . LEU A 1 93 ? 6.100 2.851 -21.381 1.00 94.44 93 LEU A C 1
ATOM 721 O O . LEU A 1 93 ? 4.880 2.738 -21.417 1.00 94.44 93 LEU A O 1
ATOM 725 N N . ARG A 1 94 ? 6.742 3.904 -21.901 1.00 94.56 94 ARG A N 1
ATOM 726 C CA . ARG A 1 94 ? 6.055 5.019 -22.577 1.00 94.56 94 ARG A CA 1
ATOM 727 C C . ARG A 1 94 ? 5.386 4.614 -23.895 1.00 94.56 94 ARG A C 1
ATOM 729 O O . ARG A 1 94 ? 4.467 5.304 -24.322 1.00 94.56 94 ARG A O 1
ATOM 736 N N . ASP A 1 95 ? 5.834 3.529 -24.522 1.00 94.94 95 ASP A N 1
ATOM 737 C CA . ASP A 1 95 ? 5.240 2.979 -25.748 1.00 94.94 95 ASP A CA 1
ATOM 738 C C . ASP A 1 95 ? 3.989 2.119 -25.473 1.00 94.94 95 ASP A C 1
ATOM 740 O O . ASP A 1 95 ? 3.213 1.826 -26.382 1.00 94.94 95 ASP A O 1
ATOM 744 N N . GLN A 1 96 ? 3.750 1.718 -24.216 1.00 93.69 96 GLN A N 1
ATOM 745 C CA . GLN A 1 96 ? 2.582 0.905 -23.879 1.00 93.69 96 GLN A CA 1
ATOM 746 C C . GLN A 1 96 ? 1.302 1.758 -23.848 1.00 93.69 96 GLN A C 1
ATOM 748 O O . GLN A 1 96 ? 1.247 2.754 -23.125 1.00 93.69 96 GLN A O 1
ATOM 753 N N . PRO A 1 97 ? 0.228 1.354 -24.552 1.00 90.50 97 PRO A N 1
ATOM 754 C CA . PRO A 1 97 ? -0.994 2.154 -24.656 1.00 90.50 97 PRO A CA 1
ATOM 755 C C . PRO A 1 97 ? -1.744 2.301 -23.326 1.00 90.50 97 PRO A C 1
ATOM 757 O O . PRO A 1 97 ? -2.510 3.246 -23.149 1.00 90.50 97 PRO A O 1
ATOM 760 N N . GLU A 1 98 ? -1.549 1.372 -22.390 1.00 90.69 98 GLU A N 1
ATOM 761 C CA . GLU A 1 98 ? -2.184 1.407 -21.073 1.00 90.69 98 GLU A CA 1
ATOM 762 C C . GLU A 1 98 ? -1.420 2.268 -20.057 1.00 90.69 98 GLU A C 1
ATOM 764 O O . GLU A 1 98 ? -1.958 2.574 -18.990 1.00 90.69 98 GLU A O 1
ATOM 769 N N . VAL A 1 99 ? -0.174 2.647 -20.359 1.00 91.88 99 VAL A N 1
ATOM 770 C CA . VAL A 1 99 ? 0.702 3.403 -19.458 1.00 91.88 99 VAL A CA 1
ATOM 771 C C . VAL A 1 99 ? 0.505 4.904 -19.674 1.00 91.88 99 VAL A C 1
ATOM 773 O O . VAL A 1 99 ? 0.527 5.406 -20.791 1.00 91.88 99 VAL A O 1
ATOM 776 N N . GLY A 1 100 ? 0.298 5.636 -18.580 1.00 86.50 100 GLY A N 1
ATOM 777 C CA . GLY A 1 100 ? 0.090 7.083 -18.584 1.00 86.50 100 GLY A CA 1
ATOM 778 C C . GLY A 1 100 ? 1.372 7.855 -18.279 1.00 86.50 100 GLY A C 1
ATOM 779 O O . GLY A 1 100 ? 2.083 8.308 -19.171 1.00 86.50 100 GLY A O 1
ATOM 780 N N . SER A 1 101 ? 1.660 8.054 -16.991 1.00 87.62 101 SER A N 1
ATOM 781 C CA . SER A 1 101 ? 2.867 8.757 -16.540 1.00 87.62 101 SER A CA 1
ATOM 782 C C . SER A 1 101 ? 3.960 7.765 -16.164 1.00 87.62 101 SER A C 1
ATOM 784 O O . SER A 1 101 ? 3.681 6.846 -15.398 1.00 87.62 101 SER A O 1
ATOM 786 N N . VAL A 1 102 ? 5.190 8.009 -16.616 1.00 93.50 102 VAL A N 1
ATOM 787 C CA . VAL A 1 102 ? 6.403 7.291 -16.196 1.00 93.50 102 VAL A CA 1
ATOM 788 C C . VAL A 1 102 ? 7.374 8.299 -15.585 1.00 93.50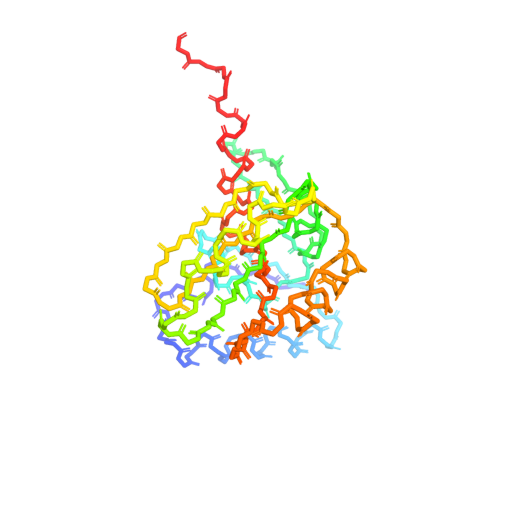 102 VAL A C 1
ATOM 790 O O . VAL A 1 102 ? 7.652 9.333 -16.203 1.00 93.50 102 VAL A O 1
ATOM 793 N N . THR A 1 103 ? 7.880 7.988 -14.398 1.00 92.88 103 THR A N 1
ATOM 794 C CA . THR A 1 103 ? 8.910 8.737 -13.675 1.00 92.88 103 THR A CA 1
ATOM 795 C C . THR A 1 103 ? 10.084 7.808 -13.412 1.00 92.88 103 THR A C 1
ATOM 797 O O . THR A 1 103 ? 9.891 6.651 -13.041 1.00 92.88 103 THR A O 1
ATOM 800 N N . VAL A 1 104 ? 11.300 8.312 -13.592 1.00 93.69 104 VAL A N 1
ATOM 801 C CA . VAL A 1 104 ? 12.526 7.536 -13.408 1.00 93.69 104 VAL A CA 1
ATOM 802 C C . VAL A 1 104 ? 13.374 8.167 -12.317 1.00 93.69 104 VAL A C 1
ATOM 804 O O . VAL A 1 104 ? 13.689 9.355 -12.369 1.00 93.69 104 VAL A O 1
ATOM 807 N N . GLU A 1 105 ? 13.777 7.350 -11.351 1.00 91.56 105 GLU A N 1
ATOM 808 C CA . GLU A 1 105 ? 14.723 7.705 -10.301 1.00 91.56 105 GLU A CA 1
ATOM 809 C C . GLU A 1 105 ? 15.812 6.630 -10.214 1.00 91.56 105 GLU A C 1
ATOM 811 O O . GLU A 1 105 ? 15.598 5.548 -9.672 1.00 91.56 105 GLU A O 1
ATOM 816 N N . ARG A 1 106 ? 17.012 6.939 -10.726 1.00 90.44 106 ARG A N 1
ATOM 817 C CA . ARG A 1 106 ? 18.165 6.015 -10.761 1.00 90.44 106 ARG A CA 1
ATOM 818 C C . ARG A 1 106 ? 17.821 4.694 -11.457 1.00 90.44 106 ARG A C 1
ATOM 820 O O . ARG A 1 106 ? 17.654 4.699 -12.665 1.00 90.44 106 ARG A O 1
ATOM 827 N N . ASP A 1 107 ? 17.744 3.590 -10.714 1.00 92.12 107 ASP A N 1
ATOM 828 C CA . ASP A 1 107 ? 17.462 2.232 -11.184 1.00 92.12 107 ASP A CA 1
ATOM 829 C C . ASP A 1 107 ? 15.973 1.848 -11.078 1.00 92.12 107 ASP A C 1
ATOM 831 O O . ASP A 1 107 ? 15.597 0.700 -11.328 1.00 92.12 107 ASP A O 1
ATOM 835 N N . VAL A 1 108 ? 15.113 2.804 -10.712 1.00 94.50 108 VAL A N 1
ATOM 836 C CA . VAL A 1 108 ? 13.683 2.599 -10.475 1.00 94.50 108 VAL A CA 1
ATOM 837 C C . VAL A 1 108 ? 12.844 3.405 -11.465 1.00 94.50 108 VAL A C 1
ATOM 839 O O . VAL A 1 108 ? 13.031 4.608 -11.630 1.00 94.50 108 VAL A O 1
ATOM 842 N N . CYS A 1 109 ? 11.884 2.736 -12.100 1.00 93.81 109 CYS A N 1
ATOM 843 C CA . CYS A 1 109 ? 10.844 3.328 -12.933 1.00 93.81 109 CYS A CA 1
ATOM 844 C C . CYS A 1 109 ? 9.492 3.176 -12.225 1.00 93.81 109 CYS A C 1
ATOM 846 O O . CYS A 1 109 ? 8.998 2.060 -12.056 1.00 93.81 109 CYS A O 1
ATOM 848 N N . ASP A 1 110 ? 8.881 4.291 -11.834 1.00 93.25 110 ASP A N 1
ATOM 849 C CA . ASP A 1 110 ? 7.513 4.333 -11.321 1.00 93.25 110 ASP A CA 1
ATOM 850 C C . ASP A 1 110 ? 6.574 4.737 -12.461 1.00 93.25 110 ASP A C 1
ATOM 852 O O . ASP A 1 110 ? 6.759 5.781 -13.089 1.00 93.25 110 ASP A O 1
ATOM 856 N N . PHE A 1 111 ? 5.546 3.936 -12.739 1.00 92.19 111 PHE A N 1
ATOM 857 C CA . PHE A 1 111 ? 4.581 4.263 -13.783 1.00 92.19 111 PHE A CA 1
ATOM 858 C C . PHE A 1 111 ? 3.137 4.034 -13.363 1.00 92.19 111 PHE A C 1
ATOM 860 O O . PHE A 1 111 ? 2.824 3.143 -12.577 1.00 92.19 111 PHE A O 1
ATOM 867 N N . LYS A 1 112 ? 2.242 4.847 -13.924 1.00 89.75 112 LYS A N 1
ATOM 868 C CA . LYS A 1 112 ? 0.795 4.693 -13.787 1.00 89.75 112 LYS A CA 1
ATOM 869 C C . LYS A 1 112 ? 0.236 3.964 -14.995 1.00 89.75 112 LYS A C 1
ATOM 871 O O . LYS A 1 112 ? 0.585 4.322 -16.116 1.00 89.75 112 LYS A O 1
ATOM 876 N N . PHE A 1 113 ? -0.674 3.022 -14.785 1.00 89.50 113 PHE A N 1
ATOM 877 C CA . PHE A 1 113 ? -1.398 2.361 -15.867 1.00 89.50 113 PHE A CA 1
ATOM 878 C C . PHE A 1 113 ? -2.906 2.335 -15.611 1.00 89.50 113 PHE A C 1
ATOM 880 O O . PHE A 1 113 ? -3.360 2.347 -14.462 1.00 89.50 113 PHE A O 1
ATOM 887 N N . ALA A 1 114 ? -3.681 2.330 -16.692 1.00 86.75 114 ALA A N 1
ATOM 888 C CA . ALA A 1 114 ? -5.127 2.172 -16.657 1.00 86.75 114 ALA A CA 1
ATOM 889 C C . ALA A 1 114 ? -5.491 0.685 -16.768 1.00 86.75 114 ALA A C 1
ATOM 891 O O . ALA A 1 114 ? -5.102 0.018 -17.724 1.00 86.75 114 ALA A O 1
ATOM 892 N N . GLY A 1 115 ? -6.241 0.162 -15.797 1.00 84.25 115 GLY A N 1
ATOM 893 C CA . GLY A 1 115 ? -6.684 -1.232 -15.801 1.00 84.25 115 GLY A CA 1
ATOM 894 C C . GLY A 1 115 ? -6.714 -1.883 -14.422 1.00 84.25 115 GLY A C 1
ATOM 895 O O . GLY A 1 115 ? -6.616 -1.224 -13.384 1.00 84.25 115 GLY A O 1
ATOM 896 N N . ASP A 1 116 ? -6.875 -3.202 -14.431 1.00 82.44 116 ASP A N 1
ATOM 897 C CA . ASP A 1 116 ? -6.899 -4.070 -13.258 1.00 82.44 116 ASP A CA 1
ATOM 898 C C . ASP A 1 116 ? -5.599 -4.891 -13.136 1.00 82.44 116 ASP A C 1
ATOM 900 O O . ASP A 1 116 ? -4.612 -4.657 -13.839 1.00 82.44 116 ASP A O 1
ATOM 904 N N . ASP A 1 117 ? -5.597 -5.870 -12.233 1.00 84.25 117 ASP A N 1
ATOM 905 C CA . ASP A 1 117 ? -4.459 -6.772 -12.034 1.00 84.25 117 ASP A CA 1
ATOM 906 C C . ASP A 1 117 ? -4.128 -7.586 -13.296 1.00 84.25 117 ASP A C 1
ATOM 908 O O . ASP A 1 117 ? -2.965 -7.918 -13.522 1.00 84.25 117 ASP A O 1
ATOM 912 N N . THR A 1 118 ? -5.121 -7.862 -14.149 1.00 88.12 118 THR A N 1
ATOM 913 C CA . THR A 1 118 ? -4.938 -8.576 -15.420 1.00 88.12 118 THR A CA 1
ATOM 914 C C . THR A 1 118 ? -4.079 -7.758 -16.378 1.00 88.12 118 THR A C 1
ATOM 916 O O . THR A 1 118 ? -3.126 -8.281 -16.959 1.00 88.12 118 THR A O 1
ATOM 919 N N . VAL A 1 119 ? -4.373 -6.460 -16.506 1.00 89.62 119 VAL A N 1
ATOM 920 C CA . VAL A 1 119 ? -3.574 -5.540 -17.331 1.00 89.62 119 VAL A CA 1
ATOM 921 C C . VAL A 1 119 ? -2.159 -5.404 -16.770 1.00 89.62 119 VAL A C 1
ATOM 923 O O . VAL A 1 119 ? -1.188 -5.495 -17.522 1.00 89.62 119 VAL A O 1
ATOM 926 N N . GLY A 1 120 ? -2.023 -5.261 -15.448 1.00 89.69 120 GLY A N 1
ATOM 927 C CA . GLY A 1 120 ? -0.717 -5.191 -14.788 1.00 89.69 120 GLY A CA 1
ATOM 928 C C . GLY A 1 120 ? 0.139 -6.444 -15.015 1.00 89.69 120 GLY A C 1
ATOM 929 O O . GLY A 1 120 ? 1.335 -6.335 -15.2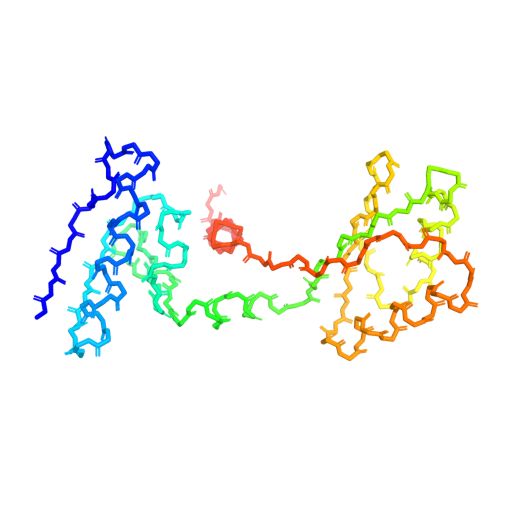91 1.00 89.69 120 GLY A O 1
ATOM 930 N N . ALA A 1 121 ? -0.468 -7.632 -14.955 1.00 91.62 121 ALA A N 1
ATOM 931 C CA . ALA A 1 121 ? 0.211 -8.898 -15.224 1.00 91.62 121 ALA A CA 1
ATOM 932 C C . ALA A 1 121 ? 0.646 -9.031 -16.694 1.00 91.62 121 ALA A C 1
ATOM 934 O O . ALA A 1 121 ? 1.744 -9.518 -16.970 1.00 91.62 121 ALA A O 1
ATOM 935 N N . GLU A 1 122 ? -0.176 -8.573 -17.640 1.00 93.75 122 GLU A N 1
ATOM 936 C CA . GLU A 1 122 ? 0.170 -8.601 -19.063 1.00 93.75 122 GLU A CA 1
ATOM 937 C C . GLU A 1 122 ? 1.286 -7.602 -19.406 1.00 93.75 122 GLU A C 1
ATOM 939 O O . GLU A 1 122 ? 2.152 -7.910 -20.225 1.00 93.75 122 GLU A O 1
ATOM 944 N N . LEU A 1 123 ? 1.330 -6.436 -18.750 1.00 93.81 123 LEU A N 1
ATOM 945 C CA . LEU A 1 123 ? 2.457 -5.502 -18.864 1.00 93.81 123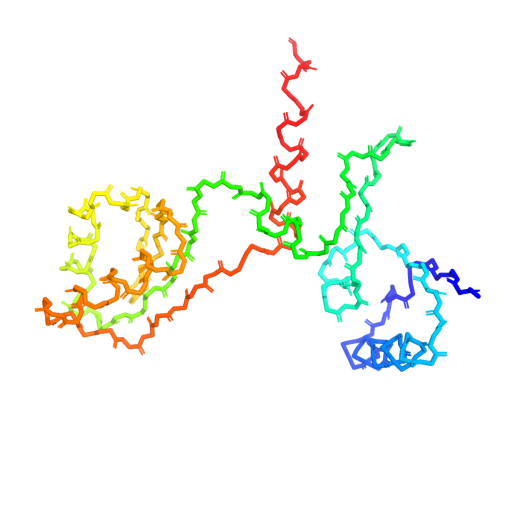 LEU A CA 1
ATOM 946 C C . LEU A 1 123 ? 3.763 -6.144 -18.383 1.00 93.81 123 LEU A C 1
ATOM 948 O O . LEU A 1 123 ? 4.760 -6.102 -19.102 1.00 93.81 123 LEU A O 1
ATOM 952 N N . LEU A 1 124 ? 3.754 -6.807 -17.221 1.00 94.19 124 LEU A N 1
ATOM 953 C CA . LEU A 1 124 ? 4.926 -7.544 -16.736 1.00 94.19 124 LEU A CA 1
ATOM 954 C C . LEU A 1 124 ? 5.350 -8.626 -17.737 1.00 94.19 124 LEU A C 1
ATOM 956 O O . LEU A 1 124 ? 6.529 -8.749 -18.063 1.00 94.19 124 LEU A O 1
ATOM 960 N N . ARG A 1 125 ? 4.395 -9.392 -18.272 1.00 95.25 125 ARG A N 1
ATOM 961 C CA . ARG A 1 125 ? 4.676 -10.437 -19.262 1.00 95.25 125 ARG A CA 1
ATOM 962 C C . ARG A 1 125 ? 5.336 -9.876 -20.522 1.00 95.25 125 ARG A C 1
ATOM 964 O O . ARG A 1 125 ? 6.322 -10.451 -20.985 1.00 95.25 125 ARG A O 1
ATOM 971 N N . ARG A 1 126 ? 4.819 -8.771 -21.068 1.00 94.94 126 ARG A N 1
ATOM 972 C CA . ARG A 1 126 ? 5.406 -8.104 -22.239 1.00 94.94 126 ARG A CA 1
ATOM 973 C C . ARG A 1 126 ? 6.794 -7.533 -21.936 1.00 94.94 126 ARG A C 1
ATOM 975 O O . ARG A 1 126 ? 7.669 -7.658 -22.785 1.00 94.94 126 ARG A O 1
ATOM 982 N N . ALA A 1 127 ? 7.019 -6.991 -20.737 1.00 93.75 127 ALA A N 1
ATOM 983 C CA . ALA A 1 127 ? 8.331 -6.489 -20.322 1.00 93.75 127 ALA A CA 1
ATOM 984 C C . ALA A 1 127 ? 9.388 -7.605 -20.308 1.00 93.75 127 ALA A C 1
ATOM 986 O O . ALA A 1 127 ? 10.472 -7.445 -20.866 1.00 93.75 127 ALA A O 1
ATOM 987 N N . ILE A 1 128 ? 9.047 -8.769 -19.742 1.00 93.81 128 ILE A N 1
ATOM 988 C CA . ILE A 1 128 ? 9.925 -9.949 -19.758 1.00 93.81 128 ILE A CA 1
ATOM 989 C C . ILE A 1 128 ? 10.140 -10.459 -21.189 1.00 93.81 128 ILE A C 1
ATOM 991 O O . ILE A 1 128 ? 11.256 -10.815 -21.549 1.00 93.81 128 ILE A O 1
ATOM 995 N N . GLY A 1 129 ? 9.097 -10.460 -22.026 1.00 92.75 129 GLY A N 1
ATOM 996 C CA . GLY A 1 129 ? 9.205 -10.830 -23.442 1.00 92.75 129 GLY A CA 1
ATOM 997 C C . GLY A 1 129 ? 10.056 -9.872 -24.287 1.00 92.75 129 GLY A C 1
ATOM 998 O O . GLY A 1 129 ? 10.509 -10.261 -25.358 1.00 92.75 129 GLY A O 1
ATOM 999 N N . ALA A 1 130 ? 10.280 -8.646 -23.809 1.00 92.31 130 ALA A N 1
ATOM 1000 C CA . ALA A 1 130 ? 11.148 -7.642 -24.420 1.00 92.31 130 ALA A CA 1
ATOM 1001 C C . ALA A 1 130 ? 12.590 -7.672 -23.869 1.00 92.31 130 ALA A C 1
ATOM 1003 O O . ALA A 1 130 ? 13.345 -6.730 -24.098 1.00 92.31 130 ALA A O 1
ATOM 1004 N N . ASP A 1 131 ? 12.964 -8.725 -23.129 1.00 92.12 131 ASP A N 1
ATOM 1005 C CA . ASP A 1 131 ? 14.276 -8.895 -22.486 1.00 92.12 131 ASP A CA 1
ATOM 1006 C C . ASP A 1 131 ? 14.653 -7.754 -21.518 1.00 92.12 131 ASP A C 1
ATOM 1008 O O . ASP A 1 131 ? 15.832 -7.477 -21.278 1.00 92.12 131 ASP A O 1
ATOM 1012 N N . ILE A 1 132 ? 13.658 -7.095 -20.910 1.00 92.75 132 ILE A N 1
AT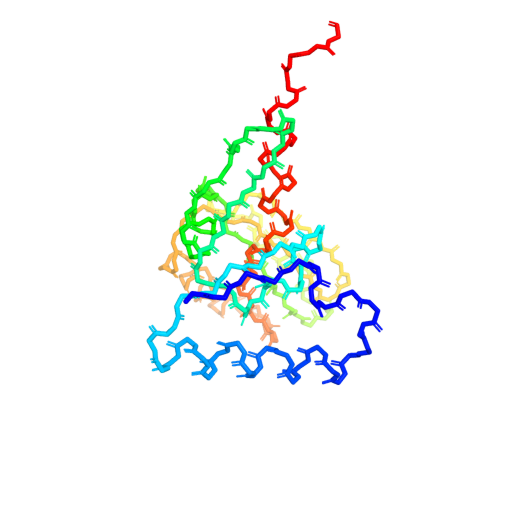OM 1013 C CA . ILE A 1 132 ? 13.908 -6.090 -19.874 1.00 92.75 132 ILE A CA 1
ATOM 1014 C C . ILE A 1 132 ? 14.359 -6.807 -18.589 1.00 92.75 132 ILE A C 1
ATOM 1016 O O . ILE A 1 132 ? 13.611 -7.633 -18.056 1.00 92.75 132 ILE A O 1
ATOM 1020 N N . PRO A 1 133 ? 15.549 -6.492 -18.039 1.00 90.31 133 PRO A N 1
ATOM 1021 C CA . PRO A 1 133 ? 16.072 -7.136 -16.839 1.00 90.31 133 PRO A CA 1
ATOM 1022 C C . PRO A 1 133 ? 15.396 -6.575 -15.580 1.00 90.31 133 PRO A C 1
ATOM 1024 O O . PRO A 1 133 ? 15.972 -5.777 -14.835 1.00 90.31 133 PRO A O 1
ATOM 1027 N N . VAL A 1 134 ? 14.152 -6.996 -15.354 1.00 93.75 134 VAL A N 1
ATOM 1028 C CA . VAL A 1 134 ? 13.356 -6.650 -14.174 1.00 93.75 134 VAL A CA 1
ATOM 1029 C C . VAL A 1 134 ? 13.922 -7.350 -12.942 1.00 93.75 134 VAL A C 1
ATOM 1031 O O . VAL A 1 134 ? 13.961 -8.576 -12.868 1.00 93.75 134 VAL A O 1
ATOM 1034 N N . PHE A 1 135 ? 14.339 -6.560 -11.956 1.00 93.75 135 PHE A N 1
ATOM 1035 C CA . PHE A 1 135 ? 14.739 -7.046 -10.640 1.00 93.75 135 PHE A CA 1
ATOM 1036 C C . PHE A 1 135 ? 13.537 -7.139 -9.691 1.00 93.75 135 PHE A C 1
ATOM 1038 O O . PHE A 1 135 ? 13.409 -8.099 -8.936 1.00 93.75 135 PHE A O 1
ATOM 1045 N N . GLU A 1 136 ? 12.659 -6.136 -9.708 1.00 94.00 136 GLU A N 1
ATOM 1046 C CA . GLU A 1 136 ? 11.496 -6.054 -8.822 1.00 94.00 136 GLU A CA 1
ATOM 1047 C C . GLU A 1 136 ? 10.311 -5.443 -9.568 1.00 94.00 136 GLU A C 1
ATOM 1049 O O . GLU A 1 136 ? 10.486 -4.473 -10.303 1.00 94.00 136 GLU A O 1
ATOM 1054 N N . TRP A 1 137 ? 9.116 -6.002 -9.365 1.00 94.06 137 TRP A N 1
ATOM 1055 C CA . TRP A 1 137 ? 7.855 -5.492 -9.902 1.00 94.06 137 TRP A CA 1
ATOM 1056 C C . TRP A 1 137 ? 6.823 -5.437 -8.780 1.00 94.06 137 TRP A C 1
ATOM 1058 O O . TRP A 1 137 ? 6.259 -6.459 -8.384 1.00 94.06 137 TRP A O 1
ATOM 1068 N N . THR A 1 138 ? 6.583 -4.238 -8.262 1.00 90.38 138 THR A N 1
ATOM 1069 C CA . THR A 1 138 ? 5.760 -4.031 -7.071 1.00 90.38 138 THR A CA 1
ATOM 1070 C C . THR A 1 138 ? 4.595 -3.117 -7.409 1.00 90.38 138 THR A C 1
ATOM 1072 O O . THR A 1 138 ? 4.783 -1.935 -7.707 1.00 90.38 138 THR A O 1
ATOM 1075 N N . LEU A 1 139 ? 3.374 -3.649 -7.326 1.00 87.06 139 LEU A N 1
ATOM 1076 C CA . LEU A 1 139 ? 2.168 -2.829 -7.366 1.00 87.06 139 LEU A CA 1
ATOM 1077 C C . LEU A 1 139 ? 2.150 -1.944 -6.115 1.00 87.06 139 LEU A C 1
ATOM 1079 O O . LEU A 1 139 ? 2.112 -2.443 -4.990 1.00 87.06 139 LEU A O 1
ATOM 1083 N N . GLN A 1 140 ? 2.200 -0.631 -6.310 1.00 82.44 140 GLN A N 1
ATOM 1084 C CA . GLN A 1 140 ? 2.091 0.319 -5.217 1.00 82.44 140 GLN A CA 1
ATOM 1085 C C . GLN A 1 140 ? 0.613 0.425 -4.836 1.00 82.44 140 GLN A C 1
ATOM 1087 O O . GLN A 1 140 ? -0.214 0.908 -5.613 1.00 82.44 140 GLN A O 1
ATOM 1092 N N . GLY A 1 141 ? 0.276 -0.048 -3.636 1.00 69.62 141 GLY A N 1
ATOM 1093 C CA . GLY A 1 141 ? -0.998 0.294 -3.015 1.00 69.62 141 GLY A CA 1
ATOM 1094 C C . GLY A 1 141 ? -1.044 1.795 -2.736 1.00 69.62 141 GLY A C 1
ATOM 1095 O O . GLY A 1 141 ? -0.019 2.406 -2.431 1.00 69.62 141 GLY A O 1
ATOM 1096 N N . GLN A 1 142 ? -2.222 2.404 -2.834 1.00 68.50 142 GLN A N 1
ATOM 10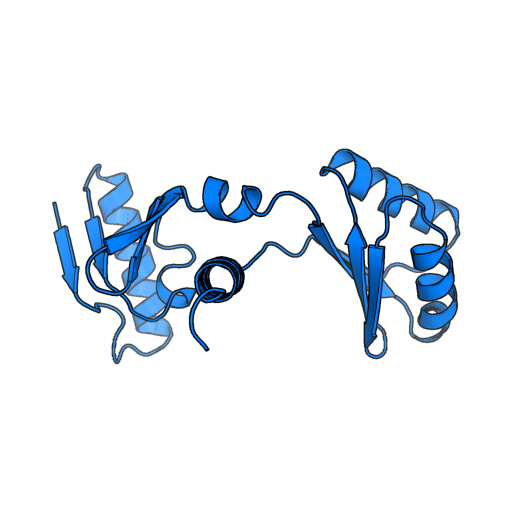97 C CA . GLN A 1 142 ? -2.385 3.771 -2.354 1.00 68.50 142 GLN A CA 1
ATOM 1098 C C . GLN A 1 142 ? -2.384 3.764 -0.823 1.00 68.50 142 GLN A C 1
ATOM 1100 O O . GLN A 1 142 ? -3.118 2.988 -0.203 1.00 68.50 142 GLN A O 1
ATOM 1105 N N . SER A 1 143 ? -1.551 4.610 -0.216 1.00 72.88 143 SER A N 1
ATOM 1106 C CA . SER A 1 143 ? -1.600 4.820 1.231 1.00 72.88 143 SER A CA 1
ATOM 1107 C C . SER A 1 143 ? -2.876 5.580 1.598 1.00 72.88 143 SER A C 1
ATOM 1109 O O . SER A 1 143 ? -3.409 6.348 0.786 1.00 72.88 143 SER A O 1
ATOM 1111 N N . LEU A 1 144 ? -3.364 5.395 2.826 1.00 74.12 144 LEU A N 1
ATOM 1112 C CA . LEU A 1 144 ? -4.537 6.131 3.311 1.00 74.12 144 LEU A CA 1
ATOM 1113 C C . LEU A 1 144 ? -4.311 7.651 3.297 1.00 74.12 144 LEU A C 1
ATOM 1115 O O . LEU A 1 144 ? -5.237 8.401 2.997 1.00 74.12 144 LEU A O 1
ATOM 1119 N N . GLU A 1 145 ? -3.079 8.108 3.528 1.00 74.69 145 GLU A N 1
ATOM 1120 C CA . GLU A 1 145 ? -2.695 9.521 3.419 1.00 74.69 145 GLU A CA 1
ATOM 1121 C C . GLU A 1 145 ? -2.868 10.038 1.997 1.00 74.69 145 GLU A C 1
ATOM 1123 O O . GLU A 1 145 ? -3.396 11.126 1.800 1.00 74.69 145 GLU A O 1
ATOM 1128 N N . SER A 1 146 ? -2.436 9.267 0.998 1.00 71.75 146 SER A N 1
ATOM 1129 C CA . SER A 1 146 ? -2.521 9.680 -0.406 1.00 71.75 146 SER A CA 1
ATOM 1130 C C . SER A 1 146 ? -3.977 9.820 -0.851 1.00 71.75 146 SER A C 1
ATOM 1132 O O . SER A 1 146 ? -4.334 10.782 -1.533 1.00 71.75 146 SER A O 1
ATOM 1134 N N . ILE A 1 147 ? -4.829 8.893 -0.405 1.00 73.19 147 ILE A N 1
ATOM 1135 C CA . ILE A 1 147 ? -6.276 8.920 -0.640 1.00 73.19 147 ILE A CA 1
ATOM 1136 C C . ILE A 1 147 ? -6.887 10.153 0.027 1.00 73.19 147 ILE A C 1
ATOM 1138 O O . ILE A 1 147 ? -7.567 10.933 -0.638 1.00 73.19 147 ILE A O 1
ATOM 1142 N N . PHE A 1 148 ? -6.574 10.394 1.303 1.00 72.56 148 PHE A N 1
ATOM 1143 C CA . PHE A 1 148 ? -7.022 11.582 2.029 1.00 72.56 148 PHE A CA 1
ATOM 1144 C C . PHE A 1 148 ? -6.604 12.886 1.336 1.00 72.56 148 PHE A C 1
ATOM 1146 O O . PHE A 1 148 ? -7.441 13.768 1.141 1.00 72.56 148 PHE A O 1
ATOM 1153 N N . MET A 1 149 ? -5.346 12.998 0.902 1.00 73.69 149 MET A N 1
ATOM 1154 C CA . MET A 1 149 ? -4.852 14.169 0.172 1.00 73.69 149 MET A CA 1
ATOM 1155 C C . MET A 1 149 ? -5.612 14.373 -1.141 1.00 73.69 149 MET A C 1
ATOM 1157 O O . MET A 1 149 ? -6.017 15.487 -1.446 1.00 73.69 149 MET A O 1
ATOM 1161 N N . SER A 1 150 ? -5.865 13.311 -1.911 1.00 67.25 150 SER A N 1
ATOM 1162 C CA . SER A 1 150 ? -6.622 13.429 -3.164 1.00 67.25 150 SER A CA 1
ATOM 1163 C C . SER A 1 150 ? -8.071 13.897 -2.954 1.00 67.25 150 SER A C 1
ATOM 1165 O O . SER A 1 150 ? -8.582 14.689 -3.744 1.00 67.25 150 SER A O 1
ATOM 1167 N N . LEU A 1 151 ? -8.710 13.461 -1.865 1.00 66.69 151 LEU A N 1
ATOM 1168 C CA . LEU A 1 151 ? -10.108 13.769 -1.552 1.00 66.69 151 LEU A CA 1
ATOM 1169 C C . LEU A 1 151 ? -10.271 15.174 -0.959 1.00 66.69 151 LEU A C 1
ATOM 1171 O O . LEU A 1 151 ? -11.229 15.869 -1.286 1.00 66.69 151 LEU A O 1
ATOM 1175 N N . THR A 1 152 ? -9.314 15.626 -0.150 1.00 64.94 152 THR A N 1
ATOM 1176 C CA . THR A 1 152 ? -9.306 16.989 0.411 1.00 64.94 152 THR A CA 1
ATOM 1177 C C . THR A 1 152 ? -8.876 18.043 -0.608 1.00 64.94 152 THR A C 1
ATOM 1179 O O . THR A 1 152 ? -9.470 19.116 -0.659 1.00 64.94 152 THR A O 1
ATOM 1182 N N . VAL A 1 153 ? -7.919 17.733 -1.490 1.00 60.12 153 VAL A N 1
ATOM 1183 C CA . VAL A 1 153 ? -7.515 18.640 -2.579 1.00 60.12 153 VAL A CA 1
ATOM 1184 C C . VAL A 1 153 ? -8.619 18.772 -3.636 1.00 60.12 153 VAL A C 1
ATOM 1186 O O . VAL A 1 153 ? -8.813 19.856 -4.178 1.00 60.12 153 VAL A O 1
ATOM 1189 N N . GLY A 1 154 ? -9.389 17.709 -3.901 1.00 46.25 154 GLY A N 1
ATOM 1190 C CA . GLY A 1 154 ? -10.548 17.760 -4.801 1.00 46.25 154 GLY A CA 1
ATOM 1191 C C . GLY A 1 154 ? -11.767 18.501 -4.233 1.00 46.25 154 GLY A C 1
ATOM 1192 O O . GLY A 1 154 ? -12.588 18.990 -5.004 1.00 46.25 154 GLY A O 1
ATOM 1193 N N . ALA A 1 155 ? -11.880 18.616 -2.905 1.00 41.38 155 ALA A N 1
ATOM 1194 C CA . ALA A 1 155 ? -12.984 19.307 -2.233 1.00 41.38 155 ALA A CA 1
ATOM 1195 C C . ALA A 1 155 ? -12.746 20.818 -2.025 1.00 41.38 155 ALA A C 1
ATOM 1197 O O . ALA A 1 155 ? -13.692 21.540 -1.726 1.00 41.38 155 ALA A O 1
ATOM 1198 N N . GLY A 1 156 ? -11.513 21.309 -2.209 1.00 34.12 156 GLY A N 1
ATOM 1199 C CA . GLY A 1 156 ? -11.133 22.722 -2.036 1.00 34.12 156 GLY A CA 1
ATOM 1200 C C . GLY A 1 156 ? -11.211 23.586 -3.302 1.00 34.12 156 GLY A C 1
ATOM 1201 O O . GLY A 1 156 ? -10.591 24.644 -3.358 1.00 34.12 156 GLY A O 1
ATOM 1202 N N . GLY A 1 157 ? -11.915 23.126 -4.338 1.00 33.00 157 GLY A N 1
ATOM 1203 C CA . GLY A 1 157 ? -12.002 23.777 -5.648 1.00 33.00 157 GLY A CA 1
ATOM 1204 C C . GLY A 1 157 ? -13.117 24.815 -5.810 1.00 33.00 157 GLY A C 1
ATOM 1205 O O . GLY A 1 157 ? -13.575 24.981 -6.931 1.00 33.00 157 GLY A O 1
ATOM 1206 N N . ASP A 1 158 ? -13.558 25.474 -4.738 1.00 36.69 158 ASP A N 1
ATOM 1207 C CA . ASP A 1 158 ? -14.433 26.655 -4.778 1.00 36.69 158 ASP A CA 1
ATOM 1208 C C . ASP A 1 158 ? -14.125 27.517 -3.542 1.00 36.69 158 ASP A C 1
ATOM 1210 O O . ASP A 1 158 ? -14.681 27.274 -2.479 1.00 36.69 158 ASP A O 1
ATOM 1214 N N . GLU A 1 159 ? -13.174 28.451 -3.669 1.00 34.00 159 GLU A N 1
ATOM 1215 C CA . GLU A 1 159 ? -13.128 29.772 -3.001 1.00 34.00 159 GLU A CA 1
ATOM 1216 C C . GLU A 1 159 ? -11.754 30.444 -3.227 1.00 34.00 159 GLU A C 1
ATOM 1218 O O . GLU A 1 159 ? -10.820 30.309 -2.435 1.00 34.00 159 GLU A O 1
ATOM 1223 N N . LEU A 1 160 ? -11.656 31.207 -4.324 1.00 34.56 160 LEU A N 1
ATOM 1224 C CA . LEU A 1 160 ? -10.908 32.469 -4.410 1.00 34.56 160 LEU A CA 1
ATOM 1225 C C . LEU A 1 160 ? -11.759 33.495 -5.163 1.00 34.56 160 LEU A C 1
ATOM 1227 O O . LEU A 1 160 ? -12.308 33.124 -6.226 1.00 34.56 160 LEU A O 1
#

pLDDT: mean 84.63, std 13.64, range [33.0, 96.06]

Radius of gyration: 19.85 Å; Cα contacts (8 Å, |Δi|>4): 208; chains: 1; bounding box: 41×44×49 Å